Protein AF-A0A7J2VBS7-F1 (afdb_monomer_lite)

Sequence (127 aa):
MVNLSIKAKTIVILLVIWVSISSASILVRLSGAVAEACAFWRLVFSLPILYVLGRINGLSSGYFDFSIYHFISGFALAMHFVLWMNSLFLIPVYTSTLLVTLYPLFSLPIEVLLFSMKPRGIQVAGL

Secondary structure (DSSP, 8-state):
---HHHHHHHHHHHHHHHHHHHHHHHHHHHT---HHHHHHHHHHHHHHHHHHHHHHTT---------HHHHHHHHHHHHHHHHHHHHHHHS-HHHHHHHHHTHHHHHHHHHHHHH-----HHHHHT-

Structure (mmCIF, N/CA/C/O backbone):
data_AF-A0A7J2VBS7-F1
#
_entry.id   AF-A0A7J2VBS7-F1
#
loop_
_atom_site.group_PDB
_atom_site.id
_atom_site.type_symbol
_atom_site.label_atom_id
_atom_site.label_alt_id
_atom_site.label_comp_id
_atom_site.label_asym_id
_atom_site.label_entity_id
_atom_site.label_seq_id
_atom_site.pdbx_PDB_ins_code
_atom_site.Cartn_x
_atom_site.Cartn_y
_atom_site.Cartn_z
_atom_site.occupancy
_atom_site.B_iso_or_equiv
_atom_site.auth_seq_id
_atom_site.auth_comp_id
_atom_site.auth_asym_id
_atom_site.auth_atom_id
_atom_site.pdbx_PDB_model_num
ATOM 1 N N . MET A 1 1 ? 28.390 13.526 -8.115 1.00 48.69 1 MET A N 1
ATOM 2 C CA . MET A 1 1 ? 27.646 14.679 -7.561 1.00 48.69 1 MET A CA 1
ATOM 3 C C . MET A 1 1 ? 26.193 14.562 -8.002 1.00 48.69 1 MET A C 1
ATOM 5 O O . MET A 1 1 ? 25.918 14.712 -9.182 1.00 48.69 1 MET A O 1
ATOM 9 N N . VAL A 1 2 ? 25.280 14.186 -7.101 1.00 55.47 2 VAL A N 1
ATOM 10 C CA . VAL A 1 2 ? 23.844 14.082 -7.425 1.00 55.47 2 VAL A CA 1
ATOM 11 C C . VAL A 1 2 ? 23.298 15.490 -7.663 1.00 55.47 2 VAL A C 1
ATOM 13 O O . VAL A 1 2 ? 23.445 16.356 -6.803 1.00 55.47 2 VAL A O 1
ATOM 16 N N . ASN A 1 3 ? 22.713 15.703 -8.839 1.00 71.62 3 ASN A N 1
ATOM 17 C CA . ASN A 1 3 ? 22.269 16.999 -9.345 1.00 71.62 3 ASN A CA 1
ATOM 18 C C . ASN A 1 3 ? 21.202 17.619 -8.415 1.00 71.62 3 ASN A C 1
ATOM 20 O O . ASN A 1 3 ? 20.250 16.937 -8.031 1.00 71.62 3 ASN A O 1
ATOM 24 N N . LEU A 1 4 ? 21.351 18.894 -8.034 1.00 71.50 4 LEU A N 1
ATOM 25 C CA . LEU A 1 4 ? 20.507 19.564 -7.026 1.00 71.50 4 LEU A CA 1
ATOM 26 C C . LEU A 1 4 ? 19.007 19.526 -7.396 1.00 71.50 4 LEU A C 1
ATOM 28 O O . LEU A 1 4 ? 18.150 19.345 -6.533 1.00 71.50 4 LEU A O 1
ATOM 32 N N . SER A 1 5 ? 18.710 19.593 -8.698 1.00 74.38 5 SER A N 1
ATOM 33 C CA . SER A 1 5 ? 17.361 19.470 -9.270 1.00 74.38 5 SER A CA 1
ATOM 34 C C . SER A 1 5 ? 16.707 18.105 -8.994 1.00 74.38 5 SER A C 1
ATOM 36 O O . SER A 1 5 ? 15.522 18.028 -8.671 1.00 74.38 5 SER A O 1
ATOM 38 N N . ILE A 1 6 ? 17.490 17.019 -9.018 1.00 81.62 6 ILE A N 1
ATOM 39 C CA . ILE A 1 6 ? 16.989 15.666 -8.731 1.00 81.62 6 ILE A CA 1
ATOM 40 C C . ILE A 1 6 ? 16.621 15.553 -7.251 1.00 81.62 6 ILE A C 1
ATOM 42 O O . ILE A 1 6 ? 15.553 15.041 -6.928 1.00 81.62 6 ILE A O 1
ATOM 46 N N . LYS A 1 7 ? 17.456 16.092 -6.350 1.00 83.50 7 LYS A N 1
ATOM 47 C CA . LYS A 1 7 ? 17.155 16.101 -4.909 1.00 83.50 7 LYS A CA 1
ATOM 48 C C . LYS A 1 7 ? 15.868 16.866 -4.605 1.00 83.50 7 LYS A C 1
ATOM 50 O O . LYS A 1 7 ? 15.029 16.352 -3.872 1.00 83.50 7 LYS A O 1
ATOM 55 N N . ALA A 1 8 ? 15.692 18.050 -5.197 1.00 84.94 8 ALA A N 1
ATOM 56 C CA . ALA A 1 8 ? 14.479 18.845 -5.021 1.00 84.94 8 ALA A CA 1
ATOM 57 C C . ALA A 1 8 ? 13.229 18.090 -5.505 1.00 84.94 8 ALA A C 1
ATOM 59 O O . ALA A 1 8 ? 12.244 17.998 -4.773 1.00 84.94 8 ALA A O 1
ATOM 60 N N . LYS A 1 9 ? 13.291 17.466 -6.690 1.00 88.44 9 LYS A N 1
ATOM 61 C CA . LYS A 1 9 ? 12.189 16.655 -7.227 1.00 88.44 9 LYS A CA 1
ATOM 62 C C . LYS A 1 9 ? 11.842 15.475 -6.314 1.00 88.44 9 LYS A C 1
ATOM 64 O O . LYS A 1 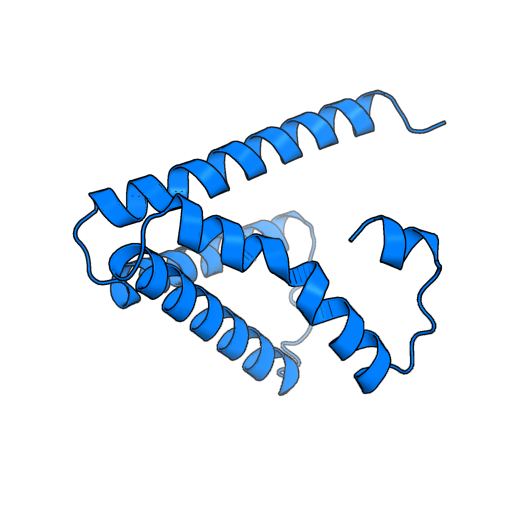9 ? 10.666 15.241 -6.046 1.00 88.44 9 LYS A O 1
ATOM 69 N N . THR A 1 10 ? 12.845 14.759 -5.808 1.00 90.31 10 THR A N 1
ATOM 70 C CA . THR A 1 10 ? 12.635 13.631 -4.889 1.00 90.31 10 THR A CA 1
ATOM 71 C C . THR A 1 10 ? 11.971 14.077 -3.591 1.00 90.31 10 THR A C 1
ATOM 73 O O . THR A 1 10 ? 11.028 13.429 -3.151 1.00 90.31 10 THR A O 1
ATOM 76 N N . ILE A 1 11 ? 12.400 15.197 -3.001 1.00 93.00 11 ILE A N 1
ATOM 77 C CA . ILE A 1 11 ? 11.795 15.726 -1.768 1.00 93.00 11 ILE A CA 1
ATOM 78 C C . ILE A 1 11 ? 10.312 16.047 -1.985 1.00 93.00 11 ILE A C 1
ATOM 80 O O . ILE A 1 11 ? 9.478 15.663 -1.168 1.00 93.00 11 ILE A O 1
ATOM 84 N N . VAL A 1 12 ? 9.972 16.694 -3.103 1.00 93.75 12 VAL A N 1
ATOM 85 C CA . VAL A 1 12 ? 8.573 17.007 -3.435 1.00 93.75 12 VAL A CA 1
ATOM 86 C C . VAL A 1 12 ? 7.748 15.729 -3.590 1.00 93.75 12 VAL A C 1
ATOM 88 O O . VAL A 1 12 ? 6.664 15.632 -3.022 1.00 93.75 12 VAL A O 1
ATOM 91 N N . ILE A 1 13 ? 8.268 14.723 -4.298 1.00 93.12 13 ILE A N 1
ATOM 92 C CA . ILE A 1 13 ? 7.581 13.434 -4.464 1.00 93.12 13 ILE A CA 1
ATOM 93 C C . ILE A 1 13 ? 7.358 12.756 -3.106 1.00 93.12 13 ILE A C 1
ATOM 95 O O . ILE A 1 13 ? 6.253 12.289 -2.837 1.00 93.12 13 ILE A O 1
ATOM 99 N N . LEU A 1 14 ? 8.367 12.737 -2.231 1.00 93.75 14 LEU A N 1
ATOM 100 C CA . LEU A 1 14 ? 8.249 12.149 -0.894 1.00 93.75 14 LEU A CA 1
ATOM 101 C C . LEU A 1 14 ? 7.200 12.867 -0.039 1.00 93.75 14 LEU A C 1
ATOM 103 O O . LEU A 1 14 ? 6.421 12.201 0.638 1.00 93.75 14 LEU A O 1
ATOM 107 N N . LEU A 1 15 ? 7.131 14.199 -0.106 1.00 94.62 15 LEU A N 1
ATOM 108 C CA . LEU A 1 15 ? 6.096 14.972 0.585 1.00 94.62 15 LEU A CA 1
ATOM 109 C C . LEU A 1 15 ? 4.695 14.626 0.076 1.00 94.62 15 LEU A C 1
ATOM 111 O O . LEU A 1 15 ? 3.796 14.387 0.881 1.00 94.62 15 LEU A O 1
ATOM 115 N N . VAL A 1 16 ? 4.514 14.543 -1.244 1.00 94.62 16 VAL A N 1
ATOM 116 C CA . VAL A 1 16 ? 3.227 14.160 -1.844 1.00 94.62 16 VAL A CA 1
ATOM 117 C C . VAL A 1 16 ? 2.825 12.754 -1.405 1.00 94.62 16 VAL A C 1
ATOM 119 O O . VAL A 1 16 ? 1.682 12.554 -0.994 1.00 94.62 16 VAL A O 1
ATOM 122 N N . ILE A 1 17 ? 3.753 11.793 -1.436 1.00 91.69 17 ILE A N 1
ATOM 123 C CA . ILE A 1 17 ? 3.511 10.418 -0.977 1.00 91.69 17 ILE A CA 1
ATOM 124 C C . ILE A 1 17 ? 3.106 10.413 0.499 1.00 91.69 17 ILE A C 1
ATOM 126 O O . ILE A 1 17 ? 2.086 9.821 0.853 1.00 91.69 17 ILE A O 1
ATOM 130 N N . TRP A 1 18 ? 3.865 11.099 1.352 1.00 91.69 18 TRP A N 1
ATOM 131 C CA . TRP A 1 18 ? 3.627 11.110 2.791 1.00 91.69 18 TRP A CA 1
ATOM 132 C C . TRP A 1 18 ? 2.257 11.701 3.141 1.00 91.69 18 TRP A C 1
ATOM 134 O O . TRP A 1 18 ? 1.482 11.073 3.871 1.00 91.69 18 TRP A O 1
ATOM 144 N N . VAL A 1 19 ? 1.913 12.857 2.570 1.00 93.69 19 VAL A N 1
ATOM 145 C CA . VAL A 1 19 ? 0.603 13.493 2.778 1.00 93.69 19 VAL A CA 1
ATOM 146 C C . VAL A 1 19 ? -0.526 12.618 2.228 1.00 93.69 19 VAL A C 1
ATOM 148 O O . VAL A 1 19 ? -1.554 12.453 2.888 1.00 93.69 19 VAL A O 1
ATOM 151 N N . SER A 1 20 ? -0.336 12.001 1.059 1.00 91.62 20 SER A N 1
ATOM 152 C CA . SER A 1 20 ? -1.359 11.155 0.426 1.00 91.62 20 SER A CA 1
ATOM 153 C C . SER A 1 20 ? -1.646 9.886 1.229 1.00 91.62 20 SER A C 1
ATOM 155 O O . SER A 1 20 ? -2.806 9.543 1.446 1.00 91.62 20 SER A O 1
ATOM 157 N N . ILE A 1 21 ? -0.610 9.188 1.706 1.00 87.94 21 ILE A N 1
ATOM 158 C CA . ILE A 1 21 ? -0.774 7.966 2.508 1.00 87.94 21 ILE A CA 1
ATOM 159 C C . ILE A 1 21 ? -1.397 8.299 3.867 1.00 87.94 21 ILE A C 1
ATOM 161 O O . ILE A 1 21 ? -2.316 7.604 4.303 1.00 87.94 21 ILE A O 1
ATOM 165 N N . SER A 1 22 ? -0.937 9.377 4.510 1.00 89.19 22 SER A N 1
ATOM 166 C CA . SER A 1 22 ? -1.423 9.772 5.837 1.00 89.19 22 SER A CA 1
ATOM 167 C C . SER A 1 22 ? -2.880 10.218 5.795 1.00 89.19 22 SER A C 1
ATOM 169 O O . SER A 1 22 ? -3.661 9.821 6.648 1.00 89.19 22 SER A O 1
ATOM 171 N N . SER A 1 23 ? -3.276 11.006 4.794 1.00 90.00 23 SER A N 1
ATOM 172 C CA . SER A 1 23 ? -4.666 11.460 4.651 1.00 90.00 23 SER A CA 1
ATOM 173 C C . SER A 1 23 ? -5.621 10.339 4.233 1.00 90.00 23 SER A C 1
ATOM 175 O O . SER A 1 23 ? -6.777 10.338 4.659 1.00 90.00 23 SER A O 1
ATOM 177 N N . ALA A 1 24 ? -5.154 9.355 3.456 1.00 87.94 24 ALA A N 1
ATOM 178 C CA . ALA A 1 24 ? -5.997 8.269 2.959 1.00 87.94 24 ALA A CA 1
ATOM 179 C C . ALA A 1 24 ? -6.680 7.472 4.081 1.00 87.94 24 ALA A C 1
ATOM 181 O O . ALA A 1 24 ? -7.864 7.168 3.968 1.00 87.94 24 ALA A O 1
ATOM 182 N N . SER A 1 25 ? -5.969 7.153 5.165 1.00 85.62 25 SER A N 1
ATOM 183 C CA . SER A 1 25 ? -6.529 6.378 6.283 1.00 85.62 25 SER A CA 1
ATOM 184 C C . SER A 1 25 ? -7.655 7.121 7.011 1.00 85.62 25 SER A C 1
ATOM 186 O O . SER A 1 25 ? -8.672 6.516 7.354 1.00 85.62 25 SER A O 1
ATOM 188 N N . ILE A 1 26 ? -7.517 8.439 7.188 1.00 87.81 26 ILE A N 1
ATOM 189 C CA . ILE A 1 26 ? -8.562 9.292 7.766 1.00 87.81 26 ILE A CA 1
ATOM 190 C C . ILE A 1 26 ? -9.765 9.383 6.820 1.00 87.81 26 ILE A C 1
ATOM 192 O O . ILE A 1 26 ? -10.897 9.190 7.260 1.00 87.81 26 ILE A O 1
ATOM 196 N N . LEU A 1 27 ? -9.537 9.630 5.526 1.00 87.75 27 LEU A N 1
ATOM 197 C CA . LEU A 1 27 ? -10.609 9.773 4.533 1.00 87.75 27 LEU A CA 1
ATOM 198 C C . LEU A 1 27 ? -11.434 8.492 4.372 1.00 87.75 27 LEU A C 1
ATOM 200 O O . LEU A 1 27 ? -12.658 8.557 4.287 1.00 87.75 27 LEU A O 1
ATOM 204 N N . VAL A 1 28 ? -10.783 7.326 4.386 1.00 87.31 28 VAL A N 1
ATOM 205 C CA . VAL A 1 28 ? -11.477 6.030 4.354 1.00 87.31 28 VAL A CA 1
ATOM 206 C C . VAL A 1 28 ? -12.373 5.878 5.577 1.00 87.31 28 VAL A C 1
ATOM 208 O O . VAL A 1 28 ? -13.547 5.545 5.434 1.00 87.31 28 VAL A O 1
ATOM 211 N N . ARG A 1 29 ? -11.855 6.174 6.772 1.00 84.81 29 ARG A N 1
ATOM 212 C CA . ARG A 1 29 ? -12.623 6.043 8.015 1.00 84.81 29 ARG A CA 1
ATOM 213 C C . ARG A 1 29 ? -13.793 7.030 8.086 1.00 84.81 29 ARG A C 1
ATOM 215 O O . ARG A 1 29 ? -14.846 6.678 8.605 1.00 84.81 29 ARG A O 1
ATOM 222 N N . LEU A 1 30 ? -13.628 8.231 7.529 1.00 87.56 30 LEU A N 1
ATOM 223 C CA . LEU A 1 30 ? -14.688 9.239 7.413 1.00 87.56 30 LEU A CA 1
ATOM 224 C C . LEU A 1 30 ? -15.755 8.882 6.373 1.00 87.56 30 LEU A C 1
ATOM 226 O O . LEU A 1 30 ? -16.893 9.319 6.511 1.00 87.56 30 LEU A O 1
ATOM 230 N N . SER A 1 31 ? -15.411 8.105 5.343 1.00 85.38 31 SER A N 1
ATOM 231 C CA . SER A 1 31 ? -16.349 7.766 4.265 1.00 85.38 31 SER A CA 1
ATOM 232 C C . SER A 1 31 ? -17.548 6.931 4.729 1.00 85.38 31 SER A C 1
ATOM 234 O O . SER A 1 31 ? -18.563 6.901 4.039 1.00 85.38 31 SER A O 1
ATOM 236 N N . GLY A 1 32 ? -17.439 6.237 5.870 1.00 80.69 32 GLY A N 1
ATOM 237 C CA . GLY A 1 32 ? -18.497 5.375 6.407 1.00 80.69 32 GLY A CA 1
ATOM 238 C C . GLY A 1 32 ? -18.852 4.171 5.523 1.00 80.69 32 GLY A C 1
ATOM 239 O O . GLY A 1 32 ? -19.795 3.448 5.832 1.00 80.69 32 GLY A O 1
ATOM 240 N N . ALA A 1 33 ? -18.122 3.953 4.427 1.00 86.50 33 ALA A N 1
ATOM 241 C CA . ALA A 1 33 ? -18.322 2.834 3.523 1.00 86.50 33 ALA A CA 1
ATOM 242 C C . ALA A 1 33 ? -17.632 1.567 4.045 1.00 86.50 33 ALA A C 1
ATOM 244 O O . ALA A 1 33 ? -16.694 1.621 4.842 1.00 86.50 33 ALA A O 1
ATOM 245 N N . VAL A 1 34 ? -18.097 0.410 3.570 1.00 88.75 34 VAL A N 1
ATOM 246 C CA . VAL A 1 34 ? -17.501 -0.881 3.925 1.00 88.75 34 VAL A CA 1
ATOM 247 C C . VAL A 1 34 ? -16.083 -0.978 3.348 1.00 88.75 34 VAL A C 1
ATOM 249 O O . VAL A 1 34 ? -15.821 -0.519 2.231 1.00 88.75 34 VAL A O 1
ATOM 252 N N . ALA A 1 35 ? -15.167 -1.586 4.103 1.00 87.00 35 ALA A N 1
ATOM 253 C CA . ALA A 1 35 ? -13.753 -1.702 3.755 1.00 87.00 35 ALA A CA 1
ATOM 254 C C . ALA A 1 35 ? -13.512 -2.274 2.349 1.00 87.00 35 ALA A C 1
ATOM 256 O O . ALA A 1 35 ? -12.658 -1.757 1.619 1.00 87.00 35 ALA A O 1
ATOM 257 N N . GLU A 1 36 ? -14.268 -3.303 1.943 1.00 89.94 36 GLU A N 1
ATOM 258 C CA . GLU A 1 36 ? -14.081 -3.915 0.624 1.00 89.94 36 GLU A CA 1
ATOM 259 C C . GLU A 1 36 ? -14.486 -2.959 -0.500 1.00 89.94 36 GLU A C 1
ATOM 261 O O . GLU A 1 36 ? -13.799 -2.890 -1.520 1.00 89.94 36 GLU A O 1
ATOM 266 N N . ALA A 1 37 ? -15.542 -2.161 -0.301 1.00 91.88 37 ALA A N 1
ATOM 267 C CA . ALA A 1 37 ? -15.980 -1.170 -1.278 1.00 91.88 37 ALA A CA 1
ATOM 268 C C . ALA A 1 37 ? -14.913 -0.082 -1.481 1.00 91.88 37 ALA A C 1
ATOM 270 O O . ALA A 1 37 ? -14.592 0.264 -2.621 1.00 91.88 37 ALA A O 1
ATOM 271 N N . CYS A 1 38 ? -14.305 0.419 -0.400 1.00 90.38 38 CYS A N 1
ATOM 272 C CA . CYS A 1 38 ? -13.215 1.396 -0.489 1.00 90.38 38 CYS A CA 1
ATOM 273 C C . CYS A 1 38 ? -11.997 0.838 -1.243 1.00 90.38 38 CYS A C 1
ATOM 275 O O . CYS A 1 38 ? -11.435 1.521 -2.105 1.00 90.38 38 CYS A O 1
ATOM 277 N N . ALA A 1 39 ? -11.586 -0.395 -0.933 1.00 91.38 39 ALA A N 1
ATOM 278 C CA . ALA A 1 39 ? -10.462 -1.053 -1.598 1.00 91.38 39 ALA A CA 1
ATOM 279 C C . ALA A 1 39 ? -10.746 -1.298 -3.090 1.00 91.38 39 ALA A C 1
ATOM 281 O O . ALA A 1 39 ? -9.896 -1.003 -3.935 1.00 91.38 39 ALA A O 1
ATOM 282 N N . PHE A 1 40 ? -11.954 -1.769 -3.412 1.00 92.62 40 PHE A N 1
ATOM 283 C CA . PHE A 1 40 ? -12.399 -2.014 -4.780 1.00 92.62 40 PHE A CA 1
ATOM 284 C C . PHE A 1 40 ? -12.326 -0.743 -5.628 1.00 92.62 40 PHE A C 1
ATOM 286 O O . PHE A 1 40 ? -11.618 -0.715 -6.636 1.00 92.62 40 PHE A O 1
ATOM 293 N N . TRP A 1 41 ? -12.977 0.338 -5.187 1.00 91.94 41 TRP A N 1
ATOM 294 C CA . TRP A 1 41 ? -12.989 1.597 -5.933 1.00 91.94 41 TRP A CA 1
ATOM 295 C C . TRP A 1 41 ? -11.587 2.176 -6.116 1.00 91.94 41 TRP A C 1
ATOM 297 O O . TRP A 1 41 ? -11.254 2.659 -7.199 1.00 91.94 41 TRP A O 1
ATOM 307 N N . ARG A 1 42 ? -10.724 2.069 -5.099 1.00 91.12 42 ARG A N 1
ATOM 308 C CA . ARG A 1 42 ? -9.331 2.519 -5.198 1.00 91.12 42 ARG A CA 1
ATOM 309 C C . ARG A 1 42 ? -8.570 1.796 -6.309 1.00 91.12 42 ARG A C 1
ATOM 311 O O . ARG A 1 42 ? -7.853 2.445 -7.072 1.00 91.12 42 ARG A O 1
ATOM 318 N N . LEU A 1 43 ? -8.721 0.477 -6.419 1.00 92.94 43 LEU A N 1
ATOM 319 C CA . LEU A 1 43 ? -8.046 -0.318 -7.448 1.00 92.94 43 LEU A CA 1
ATOM 320 C C . LEU A 1 43 ? -8.629 -0.051 -8.839 1.00 92.94 43 LEU A C 1
ATOM 322 O O . LEU A 1 43 ? -7.868 0.137 -9.787 1.00 92.94 43 LEU A O 1
ATOM 326 N N . VAL A 1 44 ? -9.956 0.068 -8.941 1.00 94.94 44 VAL A N 1
ATOM 327 C CA . VAL A 1 44 ? -10.649 0.404 -10.194 1.00 94.94 44 VAL A CA 1
ATOM 328 C C . VAL A 1 44 ? -10.175 1.741 -10.753 1.00 94.94 44 VAL A C 1
ATOM 330 O O . VAL A 1 44 ? -9.876 1.814 -11.940 1.00 94.94 44 VAL A O 1
ATOM 333 N N . PHE A 1 45 ? -10.038 2.781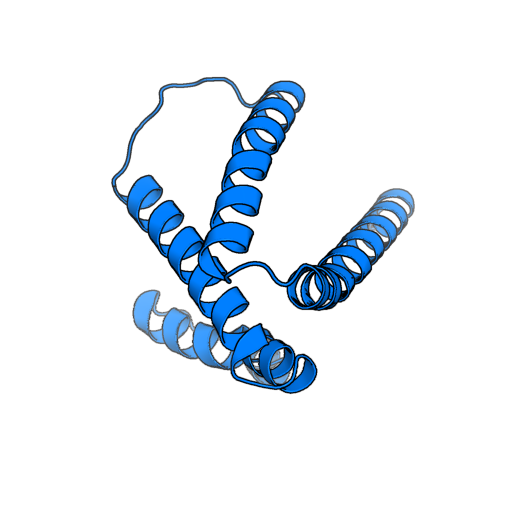 -9.923 1.00 93.62 45 PHE A N 1
ATOM 334 C CA . PHE A 1 45 ? -9.505 4.070 -10.379 1.00 93.62 45 PHE A CA 1
ATOM 335 C C . PHE A 1 45 ? -8.006 4.022 -10.687 1.00 93.62 45 PHE A C 1
ATOM 337 O O . PHE A 1 45 ? -7.543 4.721 -11.586 1.00 93.62 45 PHE A O 1
ATOM 344 N N . SER A 1 46 ? -7.242 3.183 -9.985 1.00 93.44 46 SER A N 1
ATOM 345 C CA . SER A 1 46 ? -5.796 3.069 -10.207 1.00 93.44 46 SER A CA 1
ATOM 346 C C . SER A 1 46 ? -5.461 2.467 -11.575 1.00 93.44 46 SER A C 1
ATOM 348 O O . SER A 1 46 ? -4.490 2.891 -12.196 1.00 93.44 46 SER A O 1
ATOM 350 N N . LEU A 1 47 ? -6.270 1.528 -12.077 1.00 91.81 47 LEU A N 1
ATOM 351 C CA . LEU A 1 47 ? -6.057 0.862 -13.370 1.00 91.81 47 LEU A CA 1
ATOM 352 C C . LEU A 1 47 ? -5.943 1.829 -14.570 1.00 91.81 47 LEU A C 1
ATOM 354 O O . LEU A 1 47 ? -4.898 1.817 -15.226 1.00 91.81 47 LEU A O 1
ATOM 358 N N . PRO A 1 48 ? -6.940 2.685 -14.883 1.00 92.81 48 PRO A N 1
ATOM 359 C CA . PRO A 1 48 ? -6.851 3.606 -16.014 1.00 92.81 48 PRO A CA 1
ATOM 360 C C . PRO A 1 48 ? -5.774 4.673 -15.802 1.00 92.81 48 PRO A C 1
ATOM 362 O O . PRO A 1 48 ? -5.101 5.047 -16.760 1.00 92.81 48 PRO A O 1
ATOM 365 N N . ILE A 1 49 ? -5.559 5.129 -14.561 1.00 92.75 49 ILE A N 1
ATOM 366 C CA . ILE A 1 49 ? -4.510 6.108 -14.245 1.00 92.75 49 ILE A CA 1
ATOM 367 C C . ILE A 1 49 ? -3.134 5.520 -14.569 1.00 92.75 49 ILE A C 1
ATOM 369 O O . ILE A 1 49 ? -2.364 6.132 -15.307 1.00 92.75 49 ILE A O 1
ATOM 373 N N . LEU A 1 50 ? -2.835 4.317 -14.072 1.00 90.56 50 LEU A N 1
ATOM 374 C CA . LEU A 1 50 ? -1.567 3.637 -14.339 1.00 90.56 50 LEU A CA 1
ATOM 375 C C . LEU A 1 50 ? -1.409 3.284 -15.819 1.00 90.56 50 LEU A C 1
ATOM 377 O O . LEU A 1 50 ? -0.309 3.415 -16.352 1.00 90.56 50 LEU A O 1
ATOM 381 N N . TYR A 1 51 ? -2.491 2.903 -16.500 1.00 89.12 51 TYR A N 1
ATOM 382 C CA . TYR A 1 51 ? -2.465 2.633 -17.935 1.00 89.12 51 TYR A CA 1
ATOM 383 C C . TYR A 1 51 ? -2.084 3.880 -18.746 1.00 89.12 51 TYR A C 1
ATOM 385 O O . TYR A 1 51 ? -1.155 3.832 -19.556 1.00 89.12 51 TYR A O 1
ATOM 393 N N . VAL A 1 52 ? -2.740 5.019 -18.496 1.00 91.69 52 VAL A N 1
ATOM 394 C CA . VAL A 1 52 ? -2.429 6.289 -19.174 1.00 91.69 52 VAL A CA 1
ATOM 395 C C . VAL A 1 52 ? -1.008 6.745 -18.843 1.00 91.69 52 VAL A C 1
ATOM 397 O O . VAL A 1 52 ? -0.255 7.088 -19.755 1.00 91.69 52 VAL A O 1
ATOM 400 N N . LEU A 1 53 ? -0.609 6.687 -17.567 1.00 90.19 53 LEU A N 1
ATOM 401 C CA . LEU A 1 53 ? 0.752 7.017 -17.136 1.00 90.19 53 LEU A CA 1
ATOM 402 C C . LEU A 1 53 ? 1.801 6.108 -17.795 1.00 90.19 53 LEU A C 1
ATOM 404 O O . LEU A 1 53 ? 2.881 6.570 -18.160 1.00 90.19 53 LEU A O 1
ATOM 408 N N . GLY A 1 54 ? 1.497 4.828 -17.991 1.00 88.25 54 GLY A N 1
ATOM 409 C CA . GLY A 1 54 ? 2.371 3.916 -18.721 1.00 88.25 54 GLY A CA 1
ATOM 410 C C . GLY A 1 54 ? 2.547 4.347 -20.178 1.00 88.25 54 GLY A C 1
ATOM 411 O O . GLY A 1 54 ? 3.671 4.459 -20.669 1.00 88.25 54 GLY A O 1
ATOM 412 N N . ARG A 1 55 ? 1.442 4.687 -20.853 1.00 87.31 55 ARG A N 1
ATOM 413 C CA . ARG A 1 55 ? 1.455 5.116 -22.260 1.00 87.31 55 ARG A CA 1
ATOM 414 C C . ARG A 1 55 ? 2.213 6.423 -22.486 1.00 87.31 55 ARG A C 1
ATOM 416 O O . ARG A 1 55 ? 2.983 6.492 -23.441 1.00 87.31 55 ARG A O 1
ATOM 423 N N . ILE A 1 56 ? 2.039 7.434 -21.630 1.00 90.31 56 ILE A N 1
ATOM 424 C CA . ILE A 1 56 ? 2.775 8.708 -21.767 1.00 90.31 56 ILE A CA 1
ATOM 425 C C . ILE A 1 56 ? 4.283 8.533 -21.548 1.00 90.31 56 ILE A C 1
ATOM 427 O O . ILE A 1 56 ? 5.074 9.255 -22.144 1.00 90.31 56 ILE A O 1
ATOM 431 N N . ASN A 1 57 ? 4.685 7.561 -20.724 1.00 86.62 57 ASN A N 1
ATOM 432 C CA . ASN A 1 57 ? 6.088 7.274 -20.429 1.00 86.62 57 ASN A CA 1
ATOM 433 C C . ASN A 1 57 ? 6.736 6.353 -21.476 1.00 86.62 57 ASN A C 1
ATOM 435 O O . ASN A 1 57 ? 7.849 5.876 -21.270 1.00 86.62 57 ASN A O 1
ATOM 439 N N . GLY A 1 58 ? 6.054 6.092 -22.596 1.00 83.38 58 GLY A N 1
ATOM 440 C CA . GLY A 1 58 ? 6.600 5.298 -23.691 1.00 83.38 58 GLY A CA 1
ATOM 441 C C . GLY A 1 58 ? 6.690 3.802 -23.391 1.00 83.38 58 GLY A C 1
ATOM 442 O O . GLY A 1 58 ? 7.394 3.097 -24.114 1.00 83.38 58 GLY A O 1
ATOM 443 N N . LEU A 1 59 ? 5.977 3.291 -22.372 1.00 78.88 59 LEU A N 1
ATOM 444 C CA . LEU A 1 59 ? 5.792 1.847 -22.242 1.00 78.88 59 LEU A CA 1
ATOM 445 C C . LEU A 1 59 ? 4.988 1.376 -23.455 1.00 78.88 59 LEU A C 1
ATOM 447 O O . LEU A 1 59 ? 3.786 1.629 -23.583 1.00 78.88 59 LEU A O 1
ATOM 451 N N . SER A 1 60 ? 5.696 0.740 -24.388 1.00 64.62 60 SER A N 1
ATOM 452 C CA . SER A 1 60 ? 5.085 0.101 -25.542 1.00 64.62 60 SER A CA 1
ATOM 453 C C . SER A 1 60 ? 4.103 -0.955 -25.047 1.00 64.62 60 SER A C 1
ATOM 455 O O . SER A 1 60 ? 4.398 -1.693 -24.109 1.00 64.62 60 SER A O 1
ATOM 457 N N . SER A 1 61 ? 2.950 -1.054 -25.709 1.00 60.19 61 SER A N 1
ATOM 458 C CA . SER A 1 61 ? 1.994 -2.159 -25.559 1.00 60.19 61 SER A CA 1
ATOM 459 C C . SER A 1 61 ? 2.570 -3.451 -26.162 1.00 60.19 61 SER A C 1
ATOM 461 O O . SER A 1 61 ? 1.915 -4.123 -26.959 1.00 60.19 61 SER A O 1
ATOM 463 N N . GLY A 1 62 ? 3.830 -3.762 -25.853 1.00 53.62 62 GLY A N 1
ATOM 464 C CA . GLY A 1 62 ? 4.439 -5.037 -26.180 1.00 53.62 62 GLY A CA 1
ATOM 465 C C . GLY A 1 62 ? 3.651 -6.119 -25.462 1.00 53.62 62 GLY A C 1
ATOM 466 O O . GLY A 1 62 ? 3.343 -5.948 -24.288 1.00 53.62 62 GLY A O 1
ATOM 467 N N . TYR A 1 63 ? 3.265 -7.139 -26.230 1.00 55.25 63 TYR A N 1
ATOM 468 C CA . TYR A 1 63 ? 2.576 -8.373 -25.857 1.00 55.25 63 TYR A CA 1
ATOM 469 C C . TYR A 1 63 ? 2.229 -8.499 -24.369 1.00 55.25 63 TYR A C 1
ATOM 471 O O . TYR A 1 63 ? 3.118 -8.572 -23.525 1.00 55.25 63 TYR A O 1
ATOM 479 N N . PHE A 1 64 ? 0.928 -8.581 -24.071 1.00 62.47 64 PHE A N 1
ATOM 480 C CA . PHE A 1 64 ? 0.426 -9.048 -22.781 1.00 62.47 64 PHE A CA 1
ATOM 481 C C . PHE A 1 64 ? 0.897 -10.490 -22.560 1.00 62.47 64 PHE A C 1
ATOM 483 O O . PHE A 1 64 ? 0.150 -11.440 -22.791 1.00 62.47 64 PHE A O 1
ATOM 490 N N . ASP A 1 65 ? 2.149 -10.662 -22.152 1.00 68.56 65 ASP A N 1
ATOM 491 C CA . ASP A 1 65 ? 2.648 -11.935 -21.674 1.00 68.56 65 ASP A CA 1
ATOM 492 C C . ASP A 1 65 ? 2.031 -12.140 -20.291 1.00 68.56 65 ASP A C 1
ATOM 494 O O . ASP A 1 65 ? 2.527 -11.671 -19.261 1.00 68.56 65 ASP A O 1
ATOM 498 N N . PHE A 1 66 ? 0.836 -12.729 -20.289 1.00 70.75 66 PHE A N 1
ATOM 499 C CA . PHE A 1 66 ? 0.081 -13.048 -19.087 1.00 70.75 66 PHE A CA 1
ATOM 500 C C . PHE A 1 66 ? 0.776 -14.191 -18.348 1.00 70.75 66 PHE A C 1
ATOM 502 O O . PHE A 1 66 ? 0.345 -15.340 -18.349 1.00 70.75 66 PHE A O 1
ATOM 509 N N . SER A 1 67 ? 1.873 -13.859 -17.679 1.00 84.69 67 SER A N 1
ATOM 510 C CA . SER A 1 67 ? 2.487 -14.750 -16.712 1.00 84.69 67 SER A CA 1
ATOM 511 C C . SER A 1 67 ? 1.594 -14.905 -15.480 1.00 84.69 67 SER A C 1
ATOM 513 O O . SER A 1 67 ? 0.998 -13.937 -14.995 1.00 84.69 67 SER A O 1
ATOM 515 N N . ILE A 1 68 ? 1.566 -16.113 -14.915 1.00 90.62 68 ILE A N 1
ATOM 516 C CA . ILE A 1 68 ? 0.903 -16.411 -13.639 1.00 90.62 68 ILE A CA 1
ATOM 517 C C . ILE A 1 68 ? 1.364 -15.467 -12.515 1.00 90.62 68 ILE A C 1
ATOM 519 O O . ILE A 1 68 ? 0.579 -15.119 -11.634 1.00 90.62 68 ILE A O 1
ATOM 523 N N . TYR A 1 69 ? 2.605 -14.972 -12.580 1.00 87.50 69 TYR A N 1
ATOM 524 C CA . TYR A 1 69 ? 3.142 -14.014 -11.615 1.00 87.50 69 TYR A CA 1
ATOM 525 C C . TYR A 1 69 ? 2.387 -12.678 -11.608 1.00 87.50 69 TYR A C 1
ATOM 527 O O . TYR A 1 69 ? 2.216 -12.094 -10.538 1.00 87.50 69 TYR A O 1
ATOM 535 N N . HIS A 1 70 ? 1.870 -12.216 -12.753 1.00 88.38 70 HIS A N 1
ATOM 536 C CA . HIS A 1 70 ? 1.050 -11.002 -12.813 1.00 88.38 70 HIS A CA 1
ATOM 537 C C . HIS A 1 70 ? -0.271 -11.191 -12.066 1.00 88.38 70 HIS A C 1
ATOM 539 O O . HIS A 1 70 ? -0.694 -10.312 -11.316 1.00 88.38 70 HIS A O 1
ATOM 545 N N . PHE A 1 71 ? -0.893 -12.362 -12.226 1.00 89.50 71 PHE A N 1
ATOM 546 C CA . PHE A 1 71 ? -2.127 -12.695 -11.525 1.00 89.50 71 PHE A CA 1
ATOM 547 C C . PHE A 1 71 ? -1.898 -12.816 -10.014 1.00 89.50 71 PHE A C 1
ATOM 549 O O . PHE A 1 71 ? -2.629 -12.208 -9.234 1.00 89.50 71 PHE A O 1
ATOM 556 N N . ILE A 1 72 ? -0.843 -13.526 -9.597 1.00 94.12 72 ILE A N 1
ATOM 557 C CA . ILE A 1 72 ? -0.481 -13.675 -8.179 1.00 94.12 72 ILE A CA 1
ATOM 558 C C . ILE A 1 72 ? -0.180 -12.310 -7.547 1.00 94.12 72 ILE A C 1
ATOM 560 O O . ILE A 1 72 ? -0.667 -12.021 -6.455 1.00 94.12 72 ILE A O 1
ATOM 564 N N . SER A 1 73 ? 0.577 -11.449 -8.235 1.00 91.88 73 SER A N 1
ATOM 565 C CA . SER A 1 73 ? 0.896 -10.103 -7.747 1.00 91.88 73 SER A CA 1
ATOM 566 C C . SER A 1 73 ? -0.357 -9.232 -7.610 1.00 91.88 73 SER A C 1
ATOM 568 O O . SER A 1 73 ? -0.548 -8.595 -6.574 1.00 91.88 73 SER A O 1
ATOM 570 N N . GLY A 1 74 ? -1.252 -9.258 -8.603 1.00 91.94 74 GLY A N 1
ATOM 571 C CA . GLY A 1 74 ? -2.525 -8.538 -8.544 1.00 91.94 74 GLY A CA 1
ATOM 572 C C . GLY A 1 74 ? -3.429 -9.027 -7.410 1.00 91.94 74 GLY A C 1
ATOM 573 O O . GLY A 1 74 ? -3.995 -8.218 -6.675 1.00 91.94 74 GLY A O 1
ATOM 574 N N . PHE A 1 75 ? -3.516 -10.343 -7.215 1.00 93.69 75 PHE A N 1
ATOM 575 C CA . PHE A 1 75 ? -4.285 -10.942 -6.126 1.00 93.69 75 PHE A CA 1
ATOM 576 C C . PHE A 1 75 ? -3.717 -10.580 -4.747 1.00 93.69 75 PHE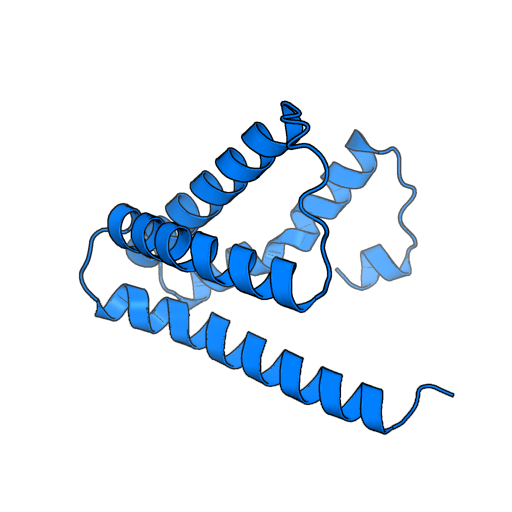 A C 1
ATOM 578 O O . PHE A 1 75 ? -4.467 -10.168 -3.861 1.00 93.69 75 PHE A O 1
ATOM 585 N N . ALA A 1 76 ? -2.394 -10.658 -4.576 1.00 94.44 76 ALA A N 1
ATOM 586 C CA . ALA A 1 76 ? -1.723 -10.243 -3.347 1.00 94.44 76 ALA A CA 1
ATOM 587 C C . ALA A 1 76 ? -1.953 -8.752 -3.049 1.00 94.44 76 ALA A C 1
ATOM 589 O O . ALA A 1 76 ? -2.229 -8.391 -1.904 1.00 94.44 76 ALA A O 1
ATOM 590 N N . LEU A 1 77 ? -1.908 -7.890 -4.072 1.00 93.69 77 LEU A N 1
ATOM 591 C CA . LEU A 1 77 ? -2.194 -6.460 -3.934 1.00 93.69 77 LEU A CA 1
ATOM 592 C C . LEU A 1 77 ? -3.654 -6.203 -3.524 1.00 93.69 77 LEU A C 1
ATOM 594 O O . LEU A 1 77 ? -3.913 -5.356 -2.667 1.00 93.69 77 LEU A O 1
ATOM 598 N N . ALA A 1 78 ? -4.605 -6.948 -4.094 1.00 92.81 78 ALA A N 1
ATOM 599 C CA . ALA A 1 78 ? -6.013 -6.863 -3.715 1.00 92.81 78 ALA A CA 1
ATOM 600 C C . ALA A 1 78 ? -6.234 -7.290 -2.256 1.00 92.81 78 ALA A C 1
ATOM 602 O O . ALA A 1 78 ? -6.839 -6.542 -1.485 1.00 92.81 78 ALA A O 1
ATOM 603 N N . MET A 1 79 ? -5.683 -8.442 -1.853 1.00 93.81 79 MET A N 1
ATOM 604 C CA . MET A 1 79 ? -5.730 -8.904 -0.462 1.00 93.81 79 MET A CA 1
ATOM 605 C C . MET A 1 79 ? -5.106 -7.891 0.492 1.00 93.81 79 MET A C 1
ATOM 607 O O . MET A 1 79 ? -5.703 -7.581 1.520 1.00 93.81 79 MET A O 1
ATOM 611 N N . HIS A 1 80 ? -3.942 -7.342 0.146 1.00 92.25 80 HIS A N 1
ATOM 612 C CA . HIS A 1 80 ? -3.272 -6.333 0.956 1.00 92.25 80 HIS A CA 1
ATOM 613 C C . HIS A 1 80 ? -4.188 -5.133 1.238 1.00 92.25 80 HIS A C 1
ATOM 615 O O . HIS A 1 80 ? -4.353 -4.755 2.398 1.00 92.25 80 HIS A O 1
ATOM 621 N N . PHE A 1 81 ? -4.829 -4.565 0.208 1.00 91.50 81 PHE A N 1
ATOM 622 C CA . PHE A 1 81 ? -5.729 -3.427 0.403 1.00 91.50 81 PHE A CA 1
ATOM 623 C C . PHE A 1 81 ? -6.971 -3.785 1.214 1.00 91.50 81 PHE A C 1
ATOM 625 O O . PHE A 1 81 ? -7.348 -3.003 2.082 1.00 91.50 81 PHE A O 1
ATOM 632 N N . VAL A 1 82 ? -7.594 -4.940 0.975 1.00 92.38 82 VAL A N 1
ATOM 633 C CA . VAL A 1 82 ? -8.771 -5.363 1.751 1.00 92.38 82 VAL A CA 1
ATOM 634 C C . VAL A 1 82 ? -8.408 -5.558 3.223 1.00 92.38 82 VAL A C 1
ATOM 636 O O . VAL A 1 82 ? -9.090 -5.023 4.094 1.00 92.38 82 VAL A O 1
ATOM 639 N N . LEU A 1 83 ? -7.306 -6.254 3.512 1.00 91.56 83 LEU A N 1
ATOM 640 C CA . LEU A 1 83 ? -6.839 -6.501 4.878 1.00 91.56 83 LEU A CA 1
ATOM 641 C C . LEU A 1 83 ? -6.475 -5.200 5.601 1.00 91.56 83 LEU A C 1
ATOM 643 O O . LEU A 1 83 ? -6.862 -5.014 6.754 1.00 91.56 83 LEU A O 1
ATOM 647 N N . TRP A 1 84 ? -5.787 -4.284 4.919 1.00 90.62 84 TRP A N 1
ATOM 648 C CA . TRP A 1 84 ? -5.431 -2.979 5.474 1.00 90.62 84 TRP A CA 1
ATOM 649 C C . TRP A 1 84 ? -6.657 -2.100 5.742 1.00 90.62 84 TRP A C 1
ATOM 651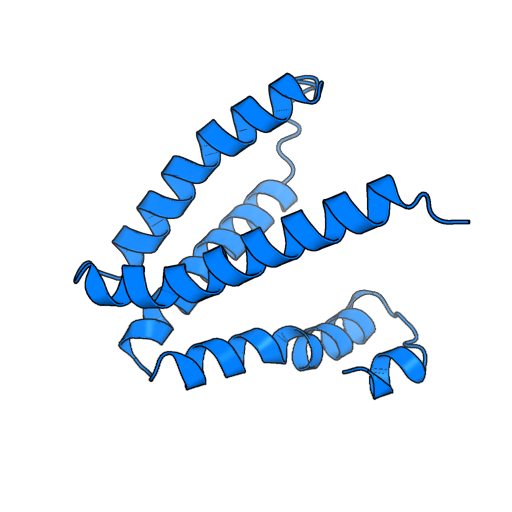 O O . TRP A 1 84 ? -6.785 -1.518 6.817 1.00 90.62 84 TRP A O 1
ATOM 661 N N . MET A 1 85 ? -7.593 -2.018 4.791 1.00 90.12 85 MET A N 1
ATOM 662 C CA . MET A 1 85 ? -8.837 -1.267 4.989 1.00 90.12 85 MET A CA 1
ATOM 663 C C . MET A 1 85 ? -9.665 -1.866 6.122 1.00 90.12 85 MET A C 1
ATOM 665 O O . MET A 1 85 ? -10.220 -1.124 6.924 1.00 90.12 85 MET A O 1
ATOM 669 N N . ASN A 1 86 ? -9.715 -3.191 6.242 1.00 90.06 86 ASN A N 1
ATOM 670 C CA . ASN A 1 86 ? -10.439 -3.844 7.325 1.00 90.06 86 ASN A CA 1
ATOM 671 C C . ASN A 1 86 ? -9.795 -3.550 8.694 1.00 90.06 86 ASN A C 1
ATOM 673 O O . ASN A 1 86 ? -10.493 -3.238 9.661 1.00 90.06 86 ASN A O 1
ATOM 677 N N . SER A 1 87 ? -8.459 -3.540 8.786 1.00 90.06 87 SER A N 1
ATOM 678 C CA . SER A 1 87 ? -7.777 -3.210 10.044 1.00 90.06 87 SER A CA 1
ATOM 679 C C . SER A 1 87 ? -8.048 -1.776 10.514 1.00 90.06 87 SER A C 1
ATOM 681 O O . SER A 1 87 ? -8.114 -1.543 11.719 1.00 90.06 87 SER A O 1
ATOM 683 N N . LEU A 1 88 ? -8.294 -0.826 9.604 1.00 87.19 88 LEU A N 1
ATOM 684 C CA . LEU A 1 88 ? -8.682 0.552 9.950 1.00 87.19 88 LEU A CA 1
ATOM 685 C C . LEU A 1 88 ? -10.013 0.649 10.718 1.00 87.19 88 LEU A C 1
ATOM 687 O O . LEU A 1 88 ? -10.198 1.611 11.475 1.00 87.19 88 LEU A O 1
ATOM 691 N N . PHE A 1 89 ? -10.916 -0.320 10.532 1.00 85.69 89 PHE A N 1
ATOM 692 C CA . PHE A 1 89 ? -12.194 -0.404 11.247 1.00 85.69 89 PHE A CA 1
ATOM 693 C C . PHE A 1 89 ? -12.106 -1.243 12.527 1.00 85.69 89 PHE A C 1
ATOM 695 O O . PHE A 1 89 ? -12.846 -0.979 13.471 1.00 85.69 89 PHE A O 1
ATOM 702 N N . LEU A 1 90 ? -11.185 -2.211 12.584 1.00 87.75 90 LEU A N 1
ATOM 703 C CA . LEU A 1 90 ? -10.994 -3.085 13.747 1.00 87.75 90 LEU A CA 1
ATOM 704 C C . LEU A 1 90 ? -10.164 -2.433 14.861 1.00 87.75 90 LEU A C 1
ATOM 706 O O . LEU A 1 90 ? -10.436 -2.651 16.040 1.00 87.75 90 LEU A O 1
ATOM 710 N N . ILE A 1 91 ? -9.145 -1.645 14.507 1.00 92.81 91 ILE A N 1
ATOM 711 C CA . ILE A 1 91 ? -8.202 -1.043 15.460 1.00 92.81 91 ILE A CA 1
ATOM 712 C C . ILE A 1 91 ? -8.000 0.461 15.200 1.00 92.81 91 ILE A C 1
ATOM 714 O O . ILE A 1 91 ? -8.380 0.991 14.149 1.00 92.81 91 ILE A O 1
ATOM 718 N N . PRO A 1 92 ? -7.426 1.213 16.159 1.00 89.06 92 PRO A N 1
ATOM 719 C CA . PRO A 1 92 ? -7.091 2.613 15.937 1.00 89.06 92 PRO A CA 1
ATOM 720 C C . PRO A 1 92 ? -6.137 2.806 14.750 1.00 89.06 92 PRO A C 1
ATOM 722 O O . PRO A 1 92 ? -5.239 1.996 14.516 1.00 89.06 92 PRO A O 1
ATOM 725 N N . VAL A 1 93 ? -6.300 3.922 14.028 1.00 86.81 93 VAL A N 1
ATOM 726 C CA . VAL A 1 93 ? -5.520 4.233 12.813 1.00 86.81 93 VAL A CA 1
ATOM 727 C C . VAL A 1 93 ? -4.012 4.212 13.078 1.00 86.81 93 VAL A C 1
ATOM 729 O O . VAL A 1 93 ? -3.253 3.693 12.260 1.00 86.81 93 VAL A O 1
ATOM 732 N N . TYR A 1 94 ? -3.573 4.724 14.234 1.00 88.25 94 TYR A N 1
ATOM 733 C CA . TYR A 1 94 ? -2.158 4.729 14.607 1.00 88.25 94 TYR A CA 1
ATOM 734 C C . TYR A 1 94 ? -1.620 3.302 14.775 1.00 88.25 94 TYR A C 1
ATOM 736 O O . TYR A 1 94 ? -0.580 2.986 14.211 1.00 88.25 94 TYR A O 1
ATOM 744 N N . THR A 1 95 ? -2.351 2.410 15.454 1.00 89.38 95 THR A N 1
ATOM 745 C CA . THR A 1 95 ? -1.949 1.007 15.630 1.00 89.38 95 THR A CA 1
ATOM 746 C C . THR A 1 95 ? -1.909 0.278 14.292 1.00 89.38 95 THR A C 1
ATOM 748 O O . THR A 1 95 ? -0.935 -0.408 13.999 1.00 89.38 95 THR A O 1
ATOM 751 N N . SER A 1 96 ? -2.925 0.474 13.446 1.00 89.25 96 SER A N 1
ATOM 752 C CA . SER A 1 96 ? -2.963 -0.127 12.109 1.00 89.25 96 SER A CA 1
ATOM 753 C C . SER A 1 96 ? -1.780 0.319 11.252 1.00 89.25 96 SER A C 1
ATOM 755 O O . SER A 1 96 ? -1.193 -0.492 10.544 1.00 89.25 96 SER A O 1
ATOM 757 N N . THR A 1 97 ? -1.426 1.603 11.307 1.00 89.38 97 THR A N 1
ATOM 758 C CA . THR A 1 97 ? -0.320 2.150 10.511 1.00 89.38 97 THR A CA 1
ATOM 759 C C . THR A 1 97 ? 1.029 1.679 11.052 1.00 89.38 97 THR A C 1
ATOM 761 O O . THR A 1 97 ? 1.882 1.284 10.263 1.00 89.38 97 THR A O 1
ATOM 764 N N . LEU A 1 98 ? 1.193 1.622 12.381 1.00 90.25 98 LEU A N 1
ATOM 765 C CA . LEU A 1 98 ? 2.388 1.069 13.024 1.00 90.25 98 LEU A CA 1
ATOM 766 C C . LEU A 1 98 ? 2.636 -0.381 12.596 1.00 90.25 98 LEU A C 1
ATOM 768 O O . LEU A 1 98 ? 3.748 -0.713 12.193 1.00 90.25 98 LEU A O 1
ATOM 772 N N . LEU A 1 99 ? 1.599 -1.225 12.604 1.00 90.75 99 LEU A N 1
ATOM 773 C CA . LEU A 1 99 ? 1.717 -2.620 12.167 1.00 90.75 99 LEU A CA 1
ATOM 774 C C . LEU A 1 99 ? 2.181 -2.741 10.711 1.00 90.75 99 LEU A C 1
ATOM 776 O O . LEU A 1 99 ? 3.029 -3.575 10.410 1.00 90.75 99 LEU A O 1
ATOM 780 N N . VAL A 1 100 ? 1.684 -1.886 9.814 1.00 89.31 100 VAL A N 1
ATOM 781 C CA . VAL A 1 100 ? 2.125 -1.875 8.408 1.00 89.31 100 VAL A CA 1
ATOM 782 C C . VAL A 1 100 ? 3.579 -1.421 8.282 1.00 89.31 100 VAL A C 1
ATOM 784 O O . VAL A 1 100 ? 4.332 -1.995 7.497 1.00 89.31 100 VAL A O 1
ATOM 787 N N . THR A 1 101 ? 4.011 -0.431 9.068 1.00 89.94 101 THR A N 1
ATOM 788 C CA . THR A 1 101 ? 5.406 0.042 9.037 1.00 89.94 101 THR A CA 1
ATOM 789 C C . THR A 1 101 ? 6.413 -0.973 9.574 1.00 89.94 101 THR A C 1
ATOM 791 O O . THR A 1 101 ? 7.592 -0.849 9.269 1.00 89.94 101 THR A O 1
ATOM 794 N N . LEU A 1 102 ? 5.963 -2.012 10.288 1.00 91.19 102 LEU A N 1
ATOM 795 C CA . LEU A 1 102 ? 6.799 -3.151 10.684 1.00 91.19 102 LEU A CA 1
ATOM 796 C C . LEU A 1 102 ? 7.085 -4.123 9.525 1.00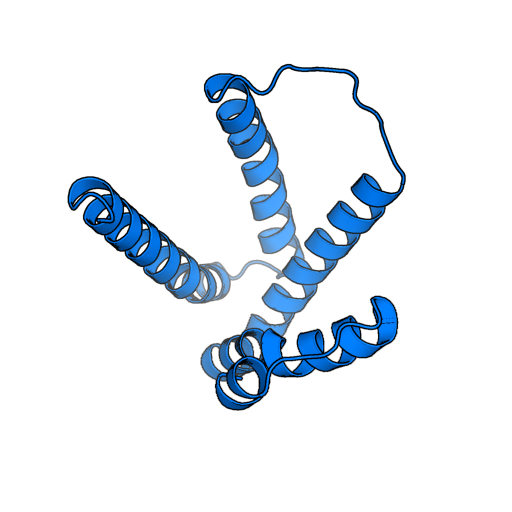 91.19 102 LEU A C 1
ATOM 798 O O . LEU A 1 102 ? 7.770 -5.121 9.730 1.00 91.19 102 LEU A O 1
ATOM 802 N N . TYR A 1 103 ? 6.610 -3.854 8.302 1.00 88.88 103 TYR A N 1
ATOM 803 C CA . TYR A 1 103 ? 6.915 -4.661 7.115 1.00 88.88 103 TYR A CA 1
ATOM 804 C C . TYR A 1 103 ? 8.407 -5.034 6.953 1.00 88.88 103 TYR A C 1
ATOM 806 O O . TYR A 1 103 ? 8.678 -6.198 6.642 1.00 88.88 103 TYR A O 1
ATOM 814 N N . PRO A 1 104 ? 9.393 -4.139 7.185 1.00 87.88 104 PRO A N 1
ATOM 815 C CA . PRO A 1 104 ? 10.813 -4.490 7.104 1.00 87.88 104 PRO A CA 1
ATOM 816 C C . PRO A 1 104 ? 11.205 -5.642 8.044 1.00 87.88 104 PRO A C 1
ATOM 818 O O . PRO A 1 104 ? 11.948 -6.540 7.650 1.00 87.88 104 PRO A O 1
ATOM 821 N N . LEU A 1 105 ? 10.626 -5.676 9.248 1.00 88.75 105 LEU A N 1
ATOM 822 C CA . LEU A 1 105 ? 10.878 -6.707 10.258 1.00 88.75 105 LEU A CA 1
ATOM 823 C C . LEU A 1 105 ? 10.458 -8.105 9.792 1.00 88.75 105 LEU A C 1
ATOM 825 O O . LEU A 1 105 ? 11.118 -9.088 10.118 1.00 88.75 105 LEU A O 1
ATOM 829 N N . PHE A 1 106 ? 9.397 -8.190 8.988 1.00 87.25 106 PHE A N 1
ATOM 830 C CA . PHE A 1 106 ? 8.919 -9.453 8.427 1.00 87.25 106 PHE A CA 1
ATOM 831 C C . PHE A 1 106 ? 9.545 -9.782 7.068 1.00 87.25 106 PHE A C 1
ATOM 833 O O . PHE A 1 106 ? 9.803 -10.950 6.787 1.00 87.25 106 PHE A O 1
ATOM 840 N N . SER A 1 107 ? 9.814 -8.782 6.227 1.00 88.69 107 SER A N 1
ATOM 841 C CA . SER A 1 107 ? 10.359 -9.000 4.880 1.00 88.69 107 SER A CA 1
ATOM 842 C C . SER A 1 107 ? 11.812 -9.461 4.893 1.00 88.69 107 SER A C 1
ATOM 844 O O . SER A 1 107 ? 12.138 -10.372 4.139 1.00 88.69 107 SER A O 1
ATOM 846 N N . LEU A 1 108 ? 12.665 -8.941 5.786 1.00 87.75 108 LEU A N 1
ATOM 847 C CA . LEU A 1 108 ? 14.070 -9.364 5.845 1.00 87.75 108 LEU A CA 1
ATOM 848 C C . LEU A 1 108 ? 14.247 -10.877 6.092 1.00 87.75 108 LEU A C 1
ATOM 850 O O . LEU A 1 108 ? 14.935 -11.519 5.298 1.00 87.75 108 LEU A O 1
ATOM 854 N N . PRO A 1 109 ? 13.64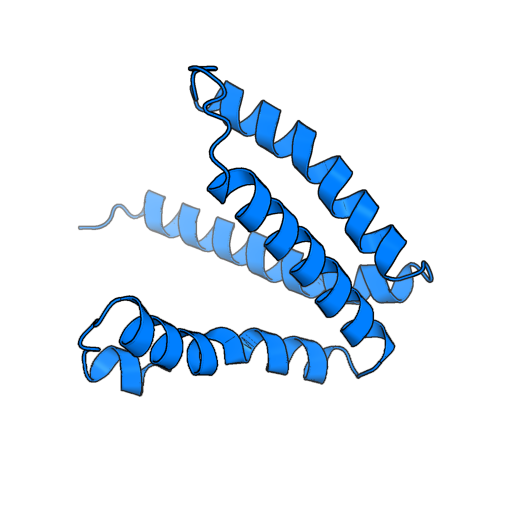7 -11.496 7.132 1.00 87.25 109 PRO A N 1
ATOM 855 C CA . PRO A 1 109 ? 13.751 -12.943 7.332 1.00 87.25 109 PRO A CA 1
ATOM 856 C C . PRO A 1 109 ? 13.217 -13.747 6.142 1.00 87.25 109 PRO A C 1
ATOM 858 O O . PRO A 1 109 ? 13.813 -14.756 5.764 1.00 87.25 109 PRO A O 1
ATOM 861 N N . ILE A 1 110 ? 12.113 -13.289 5.540 1.00 87.12 110 ILE A N 1
ATOM 862 C CA . ILE A 1 110 ? 11.498 -13.937 4.376 1.00 87.12 110 ILE A CA 1
ATOM 863 C C . ILE A 1 110 ? 12.448 -13.880 3.175 1.00 87.12 110 ILE A C 1
ATOM 865 O O . ILE A 1 110 ? 12.648 -14.896 2.518 1.00 87.12 110 ILE A O 1
ATOM 869 N N . GLU A 1 111 ? 13.080 -12.740 2.904 1.00 86.94 111 GLU A N 1
ATOM 870 C CA . GLU A 1 111 ? 14.033 -12.586 1.801 1.00 86.94 111 GLU A CA 1
ATOM 871 C C . GLU A 1 111 ? 15.293 -13.436 1.993 1.00 86.94 111 GLU A C 1
ATOM 873 O O . GLU A 1 111 ? 15.767 -14.067 1.044 1.00 86.94 111 GLU A O 1
ATOM 878 N N . VAL A 1 112 ? 15.814 -13.508 3.221 1.00 87.56 112 VAL A N 1
ATOM 879 C CA . VAL A 1 112 ? 16.953 -14.375 3.556 1.00 87.56 112 VAL A CA 1
ATOM 880 C C . VAL A 1 112 ? 16.601 -15.843 3.324 1.00 87.56 112 VAL A C 1
ATOM 882 O O . VAL A 1 112 ? 17.400 -16.571 2.739 1.00 87.56 112 VAL A O 1
ATOM 885 N N . LEU A 1 113 ? 15.406 -16.275 3.732 1.00 89.56 113 LEU A N 1
ATOM 886 C CA . LEU A 1 113 ? 14.960 -17.656 3.561 1.00 89.56 113 LEU A CA 1
ATOM 887 C C . LEU A 1 113 ? 14.683 -18.003 2.090 1.00 89.56 113 LEU A C 1
ATOM 889 O O . LEU A 1 113 ? 15.099 -19.060 1.622 1.00 89.56 113 LEU A O 1
ATOM 893 N N . LEU A 1 114 ? 13.985 -17.127 1.363 1.00 88.44 114 LEU A N 1
ATOM 894 C CA . LEU A 1 114 ? 13.473 -17.416 0.020 1.00 88.44 114 LEU A CA 1
ATOM 895 C C . LEU A 1 114 ? 14.521 -17.188 -1.080 1.00 88.44 114 LEU A C 1
ATOM 897 O O . LEU A 1 114 ? 14.581 -17.949 -2.042 1.00 88.44 114 LEU A O 1
ATOM 901 N N . PHE A 1 115 ? 15.357 -16.155 -0.937 1.00 86.00 115 PHE A N 1
ATOM 902 C CA . PHE A 1 115 ? 16.364 -15.762 -1.932 1.00 86.00 115 PHE A CA 1
ATOM 903 C C . PHE A 1 115 ? 17.803 -16.049 -1.483 1.00 86.00 115 PHE A C 1
ATOM 905 O O . PHE A 1 115 ? 18.742 -15.715 -2.205 1.00 86.00 115 PHE A O 1
ATOM 912 N N . SER A 1 116 ? 18.001 -16.663 -0.306 1.00 81.50 116 SER A N 1
ATOM 913 C CA . SER A 1 116 ? 19.330 -16.956 0.261 1.00 81.50 116 SER A CA 1
ATOM 914 C C . SER A 1 116 ? 20.248 -15.723 0.321 1.00 81.50 116 SER A C 1
ATOM 916 O O . SER A 1 116 ? 21.471 -15.829 0.179 1.00 81.50 116 SER A O 1
ATOM 918 N N . MET A 1 117 ? 19.667 -14.531 0.511 1.00 77.25 117 MET A N 1
ATOM 919 C CA . MET A 1 117 ? 20.439 -13.294 0.623 1.00 77.25 117 MET A CA 1
ATOM 920 C C . MET A 1 117 ? 21.209 -13.260 1.947 1.00 77.25 117 MET A C 1
ATOM 922 O O . MET A 1 117 ? 20.681 -13.616 2.996 1.00 77.25 117 MET A O 1
ATOM 926 N N . LYS A 1 118 ? 22.464 -12.794 1.916 1.00 78.12 118 LYS A N 1
ATOM 927 C CA . LYS A 1 118 ? 23.256 -12.519 3.125 1.00 78.12 118 LYS A CA 1
ATOM 928 C C . LYS A 1 118 ? 23.104 -11.037 3.488 1.00 78.12 118 LYS A C 1
ATOM 930 O O . LYS A 1 118 ? 23.710 -10.207 2.804 1.00 78.12 118 LYS A O 1
ATOM 935 N N . PRO A 1 119 ? 22.316 -10.680 4.517 1.00 73.31 119 PRO A N 1
ATOM 936 C CA . PRO A 1 119 ? 22.064 -9.285 4.844 1.00 73.31 119 PRO A CA 1
ATOM 937 C C . PRO A 1 119 ? 23.342 -8.632 5.382 1.00 73.31 119 PRO A C 1
ATOM 939 O O . PRO A 1 119 ? 24.091 -9.225 6.164 1.00 73.31 119 PRO A O 1
ATOM 942 N N . ARG A 1 120 ? 23.613 -7.392 4.969 1.00 79.12 120 ARG A N 1
ATOM 943 C CA . ARG A 1 120 ? 24.694 -6.590 5.564 1.00 79.12 120 ARG A CA 1
ATOM 944 C C . ARG A 1 120 ? 24.282 -6.142 6.965 1.00 79.12 120 ARG A C 1
ATOM 946 O O . ARG A 1 120 ? 23.138 -5.758 7.172 1.00 79.12 120 ARG A O 1
ATOM 953 N N . GLY A 1 121 ? 25.233 -6.065 7.900 1.00 76.94 121 GLY A N 1
ATOM 954 C CA . GLY A 1 121 ? 24.958 -5.621 9.278 1.00 76.94 121 GLY A CA 1
ATOM 955 C C . GLY A 1 121 ? 24.282 -4.245 9.375 1.00 76.94 121 GLY A C 1
ATOM 956 O O . GLY A 1 121 ? 23.459 -4.027 10.251 1.00 76.94 121 GLY A O 1
ATOM 957 N N . ILE A 1 122 ? 24.541 -3.348 8.416 1.00 79.06 122 ILE A N 1
ATOM 958 C CA . ILE A 1 122 ? 23.899 -2.024 8.329 1.00 79.06 122 ILE A CA 1
ATOM 959 C C . ILE A 1 122 ? 22.409 -2.133 7.956 1.00 79.06 122 ILE A C 1
ATOM 961 O O . ILE A 1 122 ? 21.611 -1.319 8.401 1.00 79.06 122 ILE A O 1
ATOM 965 N N . GLN A 1 123 ? 22.018 -3.139 7.165 1.00 76.75 123 GLN A N 1
ATOM 966 C CA . GLN A 1 123 ? 20.612 -3.383 6.811 1.00 76.75 123 GLN A CA 1
ATOM 967 C C . GLN A 1 123 ? 19.827 -3.948 7.995 1.00 76.75 123 GLN A C 1
ATOM 969 O O . GLN A 1 123 ? 18.657 -3.636 8.148 1.00 76.75 123 GLN A O 1
ATOM 974 N N . VAL A 1 124 ? 20.485 -4.744 8.841 1.00 78.12 124 VAL A N 1
ATOM 975 C CA . VAL A 1 124 ? 19.884 -5.273 10.072 1.00 78.12 124 VAL A CA 1
ATOM 976 C C . VAL A 1 124 ? 19.790 -4.187 11.146 1.00 78.12 124 VAL A C 1
ATOM 978 O O . VAL A 1 124 ? 18.795 -4.116 11.850 1.00 78.12 124 VAL A O 1
ATOM 981 N N . ALA A 1 125 ? 20.801 -3.320 11.256 1.00 77.88 125 ALA A N 1
ATOM 982 C CA . ALA A 1 125 ? 20.811 -2.216 12.218 1.00 77.88 125 ALA A CA 1
ATOM 983 C C . ALA A 1 125 ? 19.899 -1.039 11.824 1.00 77.88 125 ALA A C 1
ATOM 985 O O . ALA A 1 125 ? 19.538 -0.240 12.681 1.00 77.88 125 ALA A O 1
ATOM 986 N N . GLY A 1 126 ? 19.581 -0.900 10.533 1.00 74.12 126 GLY A N 1
ATOM 987 C CA . GLY A 1 126 ? 18.661 0.113 10.007 1.00 74.12 126 GLY A CA 1
ATOM 988 C C . GLY A 1 126 ? 17.203 -0.344 9.908 1.00 74.12 126 GLY A C 1
ATOM 989 O O . GLY A 1 126 ? 16.401 0.396 9.340 1.00 74.12 126 GLY A O 1
ATOM 990 N N . LEU A 1 127 ? 16.898 -1.553 10.394 1.00 71.56 127 LEU A N 1
ATOM 991 C CA . LEU A 1 127 ? 15.545 -2.097 10.520 1.00 71.56 127 LEU A CA 1
ATOM 992 C C . LEU A 1 127 ? 14.812 -1.486 11.715 1.00 71.56 127 LEU A C 1
ATOM 994 O O . LEU A 1 127 ? 13.604 -1.206 11.561 1.00 71.56 127 LEU A O 1
#

Radius of gyration: 18.2 Å; chains: 1; bounding box: 46×37×42 Å

pLDDT: mean 85.89, std 9.08, range [48.69, 94.94]

Foldseek 3Di:
DPDPVVVVVVVVVVVVVVCCVVVLLVVLVVVPDQQLVSLVVVVVVVVVVVVVVCVVVPVDPPDPPPDPVVVVVVVVSSVVSSVLSVVSVVDPPVVSVVVVVCVLVVVVVVCCVPVVDDDDPVSVVVD